Protein AF-A0A7C3LQN2-F1 (afdb_monomer_lite)

pLDDT: mean 77.77, std 19.84, range [34.12, 97.12]

Structure (mmCIF, N/CA/C/O backbone):
data_AF-A0A7C3LQN2-F1
#
_entry.id   AF-A0A7C3LQN2-F1
#
loop_
_atom_site.group_PDB
_atom_site.id
_atom_site.type_symbol
_atom_site.label_atom_id
_atom_site.label_alt_id
_atom_site.label_comp_id
_atom_site.label_asym_id
_atom_site.label_entity_id
_atom_site.label_seq_id
_atom_site.pdbx_PDB_ins_code
_atom_site.Cartn_x
_atom_site.Cartn_y
_atom_site.Cartn_z
_atom_site.occupancy
_atom_site.B_iso_or_equiv
_atom_site.auth_seq_id
_atom_site.auth_comp_id
_atom_site.auth_asym_id
_atom_site.auth_atom_id
_atom_site.pdbx_PDB_model_num
ATOM 1 N N . MET A 1 1 ? 21.624 -63.891 -24.397 1.00 35.06 1 MET A N 1
ATOM 2 C CA . MET A 1 1 ? 22.816 -63.645 -25.236 1.00 35.06 1 MET A CA 1
ATOM 3 C C . MET A 1 1 ? 22.573 -62.399 -26.076 1.00 35.06 1 MET A C 1
ATOM 5 O O . MET A 1 1 ? 21.644 -62.437 -26.861 1.00 35.06 1 MET A O 1
ATOM 9 N N . ASN A 1 2 ? 23.392 -61.354 -25.860 1.00 34.12 2 ASN A N 1
ATOM 10 C CA . ASN A 1 2 ? 23.941 -60.390 -26.839 1.00 34.12 2 ASN A CA 1
ATOM 11 C C . ASN A 1 2 ? 22.978 -59.715 -27.853 1.00 34.12 2 ASN A C 1
ATOM 13 O O . ASN A 1 2 ? 22.321 -60.405 -28.609 1.00 34.12 2 ASN A O 1
ATOM 17 N N . LYS A 1 3 ? 22.911 -58.387 -28.040 1.00 40.88 3 LYS A N 1
ATOM 18 C CA . LYS A 1 3 ? 23.937 -57.327 -27.997 1.00 40.88 3 LYS A CA 1
ATOM 19 C C . LYS A 1 3 ? 23.266 -55.933 -27.943 1.00 40.88 3 LYS A C 1
ATOM 21 O O . LYS A 1 3 ? 22.273 -55.703 -28.620 1.00 40.88 3 LYS A O 1
ATOM 26 N N . THR A 1 4 ? 23.863 -55.050 -27.144 1.00 54.12 4 THR A N 1
ATOM 27 C CA . THR A 1 4 ? 24.014 -53.584 -27.280 1.00 54.12 4 THR A CA 1
ATOM 28 C C . THR A 1 4 ? 23.465 -52.907 -28.541 1.00 54.12 4 THR A C 1
ATOM 30 O O . THR A 1 4 ? 23.898 -53.290 -29.618 1.00 54.12 4 THR A O 1
ATOM 33 N N . ILE A 1 5 ? 22.736 -51.785 -28.381 1.00 56.72 5 ILE A N 1
ATOM 34 C CA . ILE A 1 5 ? 23.112 -50.464 -28.943 1.00 56.72 5 ILE A CA 1
ATOM 35 C C . ILE A 1 5 ? 22.654 -49.360 -27.972 1.00 56.72 5 ILE A C 1
ATOM 37 O O . ILE A 1 5 ? 21.467 -49.106 -27.798 1.00 56.72 5 ILE A O 1
ATOM 41 N N . VAL A 1 6 ? 23.632 -48.712 -27.342 1.0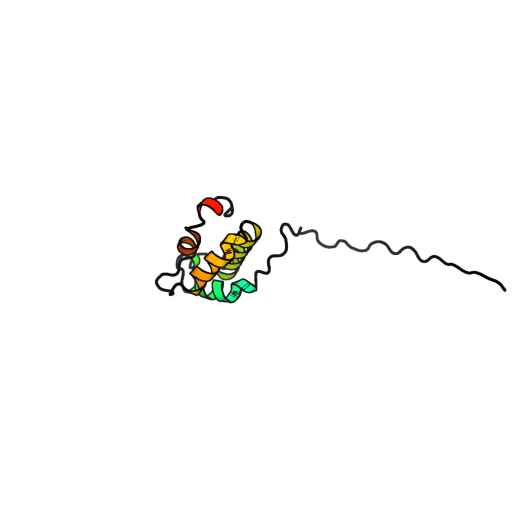0 49.03 6 VAL A N 1
ATOM 42 C CA . VAL A 1 6 ? 23.513 -47.391 -26.719 1.00 49.03 6 VAL A CA 1
ATOM 43 C C . VAL A 1 6 ? 23.780 -46.367 -27.824 1.00 49.03 6 VAL A C 1
ATOM 45 O O . VAL A 1 6 ? 24.846 -46.404 -28.431 1.00 49.03 6 VAL A O 1
ATOM 48 N N . ALA A 1 7 ? 22.839 -45.463 -28.080 1.00 54.03 7 ALA A N 1
ATOM 49 C CA . ALA A 1 7 ? 23.051 -44.230 -28.840 1.00 54.03 7 ALA A CA 1
ATOM 50 C C . ALA A 1 7 ? 22.255 -43.140 -28.105 1.00 54.03 7 ALA A C 1
ATOM 52 O O . ALA A 1 7 ? 21.032 -43.141 -28.117 1.00 54.03 7 ALA A O 1
ATOM 53 N N . LEU A 1 8 ? 22.870 -42.401 -27.181 1.00 52.69 8 LEU A N 1
ATOM 54 C CA . LEU A 1 8 ? 23.560 -41.137 -27.454 1.00 52.69 8 LEU A CA 1
ATOM 55 C C . LEU A 1 8 ? 22.721 -40.212 -28.359 1.00 52.69 8 LEU A C 1
ATOM 57 O O . LEU A 1 8 ? 22.854 -40.202 -29.576 1.00 52.69 8 LEU A O 1
ATOM 61 N N . SER A 1 9 ? 21.831 -39.439 -27.741 1.00 49.03 9 SER A N 1
ATOM 62 C CA . SER A 1 9 ? 21.209 -38.251 -28.338 1.00 49.03 9 SER A CA 1
ATOM 63 C C . SER A 1 9 ? 21.296 -37.114 -27.327 1.00 49.03 9 SER A C 1
ATOM 65 O O . SER A 1 9 ? 20.319 -36.666 -26.736 1.00 49.03 9 SER A O 1
ATOM 67 N N . THR A 1 10 ? 22.535 -36.712 -27.068 1.00 52.75 10 THR A N 1
ATOM 68 C CA . THR A 1 10 ? 22.871 -35.375 -26.601 1.00 52.75 10 THR A CA 1
ATOM 69 C C . THR A 1 10 ? 22.746 -34.396 -27.770 1.00 52.75 10 THR A C 1
ATOM 71 O O . THR A 1 10 ? 23.057 -34.740 -28.907 1.00 52.75 10 THR A O 1
ATOM 74 N N . LEU A 1 11 ? 22.400 -33.152 -27.431 1.00 47.34 11 LEU A N 1
ATOM 75 C CA . LEU A 1 11 ? 22.572 -31.928 -28.223 1.00 47.34 11 LEU A CA 1
ATOM 76 C C . LEU A 1 11 ? 21.386 -31.455 -29.087 1.00 47.34 11 LEU A C 1
ATOM 78 O O . LEU A 1 11 ? 21.334 -31.644 -30.296 1.00 47.34 11 LEU A O 1
ATOM 82 N N . ALA A 1 12 ? 20.530 -30.649 -28.457 1.00 51.03 12 ALA A N 1
ATOM 83 C CA . ALA A 1 12 ? 20.096 -29.386 -29.049 1.00 51.03 12 ALA A CA 1
ATOM 84 C C . ALA A 1 12 ? 20.110 -28.307 -27.954 1.00 51.03 12 ALA A C 1
ATOM 86 O O . ALA A 1 12 ? 19.143 -28.102 -27.222 1.00 51.03 12 ALA A O 1
ATOM 87 N N . LEU A 1 13 ? 21.277 -27.676 -27.801 1.00 52.62 13 LEU A N 1
ATOM 88 C CA . LEU A 1 13 ? 21.433 -26.401 -27.115 1.00 52.62 13 LEU A CA 1
ATOM 89 C C . LEU A 1 13 ? 20.772 -25.286 -27.945 1.00 52.62 13 LEU A C 1
ATOM 91 O O . LEU A 1 13 ? 20.923 -25.248 -29.161 1.00 52.62 13 LEU A O 1
ATOM 95 N N . LEU A 1 14 ? 20.194 -24.328 -27.216 1.00 52.81 14 LEU A N 1
ATOM 96 C CA . LEU A 1 14 ? 20.166 -22.894 -27.524 1.00 52.81 14 LEU A CA 1
ATOM 97 C C . LEU A 1 14 ? 19.368 -22.440 -28.751 1.00 52.81 14 LEU A C 1
ATOM 99 O O . LEU A 1 14 ? 19.929 -22.228 -29.818 1.00 52.81 14 LEU A O 1
ATOM 103 N N . PHE A 1 15 ? 18.116 -22.044 -28.510 1.00 49.19 15 PHE A N 1
ATOM 104 C CA . PHE A 1 15 ? 17.590 -20.825 -29.125 1.00 49.19 15 PHE A CA 1
ATOM 105 C C . PHE A 1 15 ? 16.882 -19.946 -28.083 1.00 49.19 15 PHE A C 1
ATOM 107 O O . PHE A 1 15 ? 15.867 -20.327 -27.512 1.00 49.19 15 PHE A O 1
ATOM 114 N N . ALA A 1 16 ? 17.477 -18.763 -27.882 1.00 49.19 16 ALA A N 1
ATOM 115 C CA . ALA A 1 16 ? 16.903 -17.525 -27.351 1.00 49.19 16 ALA A CA 1
ATOM 116 C C . ALA A 1 16 ? 16.313 -17.593 -25.924 1.00 49.19 16 ALA A C 1
ATOM 118 O O . ALA A 1 16 ? 15.137 -17.856 -25.722 1.00 49.19 16 ALA A O 1
ATOM 119 N N . VAL A 1 17 ? 17.060 -17.296 -24.855 1.00 55.00 17 VAL A N 1
ATOM 120 C CA . VAL A 1 17 ? 17.527 -15.933 -24.513 1.00 55.00 17 VAL A CA 1
ATOM 121 C C . VAL A 1 17 ? 16.930 -14.858 -25.429 1.00 55.00 17 VAL A C 1
ATOM 123 O O . VAL A 1 17 ? 17.604 -14.320 -26.300 1.00 55.00 17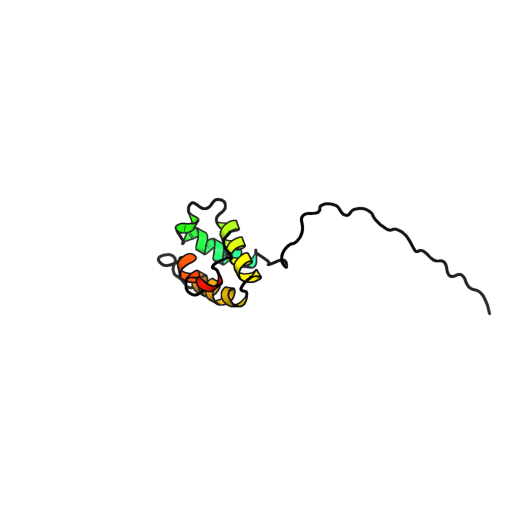 VAL A O 1
ATOM 126 N N . SER A 1 18 ? 15.638 -14.580 -25.249 1.00 47.69 18 SER A N 1
ATOM 127 C CA . SER A 1 18 ? 15.004 -13.369 -25.765 1.00 47.69 18 SER A CA 1
ATOM 128 C C . SER A 1 18 ? 14.531 -12.521 -24.588 1.00 47.69 18 SER A C 1
ATOM 130 O O . SER A 1 18 ? 13.852 -13.012 -23.690 1.00 47.69 18 SER A O 1
ATOM 132 N N . CYS A 1 19 ? 14.942 -11.256 -24.622 1.00 52.28 19 CYS A N 1
ATOM 133 C CA . CYS A 1 19 ? 14.631 -10.159 -23.708 1.00 52.28 19 CYS A CA 1
ATOM 134 C C . CYS A 1 19 ? 15.129 -10.286 -22.263 1.00 52.28 19 CYS A C 1
ATOM 136 O O . CYS A 1 19 ? 14.407 -10.597 -21.318 1.00 52.28 19 CYS A O 1
ATOM 138 N N . GLY A 1 20 ? 16.388 -9.876 -22.098 1.00 47.94 20 GLY A N 1
ATOM 139 C CA . GLY A 1 20 ? 16.855 -9.263 -20.866 1.00 47.94 20 GLY A CA 1
ATOM 140 C C . GLY A 1 20 ? 15.967 -8.083 -20.456 1.00 47.94 20 GLY A C 1
ATOM 141 O O . GLY A 1 20 ? 15.785 -7.119 -21.192 1.00 47.94 20 GLY A O 1
ATOM 142 N N . GLY A 1 21 ? 15.457 -8.183 -19.238 1.00 39.03 21 GLY A N 1
ATOM 143 C CA . GLY A 1 21 ? 14.813 -7.131 -18.466 1.00 39.03 21 GLY A CA 1
ATOM 144 C C . GLY A 1 21 ? 14.747 -7.650 -17.040 1.00 39.03 21 GLY A C 1
ATOM 145 O O . GLY A 1 21 ? 13.737 -8.202 -16.624 1.00 39.03 21 GLY A O 1
ATOM 146 N N . GLY A 1 22 ? 15.901 -7.641 -16.371 1.00 40.25 22 GLY A N 1
ATOM 147 C CA . GLY A 1 22 ? 16.168 -8.421 -15.169 1.00 40.25 22 GLY A CA 1
ATOM 148 C C . GLY A 1 22 ? 15.074 -8.323 -14.109 1.00 40.25 22 GLY A C 1
ATOM 149 O O . GLY A 1 22 ? 14.776 -7.241 -13.607 1.00 40.25 22 GLY A O 1
ATOM 150 N N . LYS A 1 23 ? 14.562 -9.490 -13.707 1.00 46.53 23 LYS A N 1
ATOM 151 C CA . LYS A 1 23 ? 13.943 -9.690 -12.398 1.00 46.53 23 LYS A CA 1
ATOM 152 C C . LYS A 1 23 ? 14.960 -9.300 -11.326 1.00 46.53 23 LYS A C 1
ATOM 154 O O . LYS A 1 23 ? 15.834 -10.084 -10.961 1.00 46.53 23 LYS A O 1
ATOM 159 N N . LYS A 1 24 ? 14.890 -8.054 -10.862 1.00 45.97 24 LYS A N 1
ATOM 160 C CA . LYS A 1 24 ? 15.550 -7.597 -9.640 1.00 45.97 24 LYS A CA 1
ATOM 161 C C . LYS A 1 24 ? 14.490 -7.539 -8.550 1.00 45.97 24 LYS A C 1
ATOM 163 O O . LYS A 1 24 ? 13.690 -6.613 -8.517 1.00 45.97 24 LYS A O 1
ATOM 168 N N . GLY A 1 25 ? 14.536 -8.525 -7.661 1.00 44.09 25 GLY A N 1
ATOM 169 C CA . GLY A 1 25 ? 13.617 -8.671 -6.537 1.00 44.09 25 GLY A CA 1
ATOM 170 C C . GLY A 1 25 ? 12.677 -9.842 -6.742 1.00 44.09 25 GLY A C 1
ATOM 171 O O . GLY A 1 25 ? 12.100 -9.953 -7.816 1.00 44.09 25 GLY A O 1
ATOM 172 N N . GLY A 1 26 ? 12.565 -10.733 -5.752 1.00 54.03 26 GLY A N 1
ATOM 173 C CA . GLY A 1 26 ? 11.596 -11.829 -5.798 1.00 54.03 26 GLY A CA 1
ATOM 174 C C . GLY A 1 26 ? 10.220 -11.288 -6.179 1.00 54.03 26 GLY A C 1
ATOM 175 O O . GLY A 1 26 ? 9.834 -10.236 -5.674 1.00 54.03 26 GLY A O 1
ATOM 176 N N . ASP A 1 27 ? 9.548 -11.947 -7.124 1.00 63.06 27 ASP A N 1
ATOM 177 C CA . ASP A 1 27 ? 8.263 -11.510 -7.668 1.00 63.06 27 ASP A CA 1
ATOM 178 C C . ASP A 1 27 ? 7.240 -11.348 -6.531 1.00 63.06 27 ASP A C 1
ATOM 180 O O . ASP A 1 27 ? 6.622 -12.316 -6.087 1.00 63.06 27 ASP A O 1
ATOM 184 N N . VAL A 1 28 ? 7.073 -10.123 -6.028 1.00 79.19 28 VAL A N 1
ATOM 185 C CA . VAL A 1 28 ? 5.973 -9.799 -5.126 1.00 79.19 28 VAL A CA 1
ATOM 186 C C . VAL A 1 28 ? 4.713 -9.728 -5.974 1.00 79.19 28 VAL A C 1
ATOM 188 O O . VAL A 1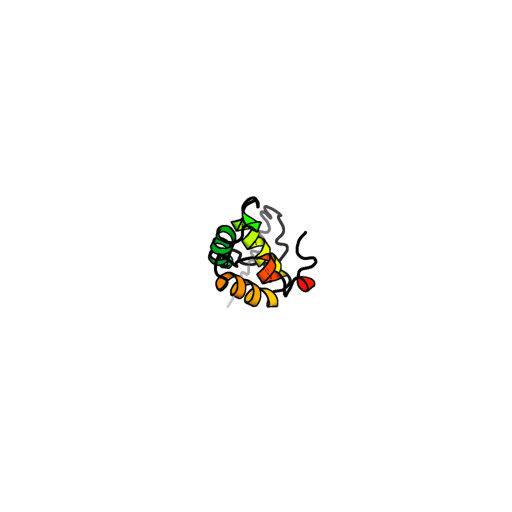 28 ? 4.615 -8.891 -6.873 1.00 79.19 28 VAL A O 1
ATOM 191 N N . ASP A 1 29 ? 3.747 -10.600 -5.689 1.00 88.81 29 ASP A N 1
ATOM 192 C CA . ASP A 1 29 ? 2.428 -10.528 -6.309 1.00 88.81 29 ASP A CA 1
ATOM 193 C C . ASP A 1 29 ? 1.731 -9.226 -5.891 1.00 88.81 29 ASP A C 1
ATOM 195 O O . ASP A 1 29 ? 1.268 -9.080 -4.759 1.00 88.81 29 ASP A O 1
ATOM 199 N N . LEU A 1 30 ? 1.678 -8.268 -6.816 1.00 91.50 30 LEU A N 1
ATOM 200 C CA . LEU A 1 30 ? 1.059 -6.963 -6.600 1.00 91.50 30 LEU A CA 1
ATOM 201 C C . LEU A 1 30 ? -0.474 -7.021 -6.646 1.00 91.50 30 LEU A C 1
ATOM 203 O O . LEU A 1 30 ? -1.138 -6.116 -6.132 1.00 91.50 30 LEU A O 1
ATOM 207 N N . SER A 1 31 ? -1.050 -8.068 -7.248 1.00 93.56 31 SER A N 1
ATOM 208 C CA . SER A 1 31 ? -2.499 -8.177 -7.445 1.00 93.56 31 SER A CA 1
ATOM 209 C C . SER A 1 31 ? -3.253 -8.317 -6.121 1.00 93.56 31 SER A C 1
ATOM 211 O O . SER A 1 31 ? -4.335 -7.752 -5.966 1.00 93.56 31 SER A O 1
ATOM 213 N N . LYS A 1 32 ? -2.632 -8.923 -5.101 1.00 94.38 32 LYS A N 1
ATOM 214 C CA . LYS A 1 32 ? -3.198 -9.032 -3.744 1.00 94.38 32 LYS A CA 1
ATOM 215 C C . LYS A 1 32 ? -3.470 -7.689 -3.055 1.00 94.38 32 LYS A C 1
ATOM 217 O O . LYS A 1 32 ? -4.201 -7.639 -2.069 1.00 94.38 32 LYS A O 1
ATOM 222 N N . TYR A 1 33 ? -2.886 -6.598 -3.553 1.00 95.56 33 TYR A N 1
ATOM 223 C CA . TYR A 1 33 ? -3.109 -5.249 -3.034 1.00 95.56 33 TYR A CA 1
ATOM 224 C C . TYR A 1 33 ? -4.258 -4.512 -3.725 1.00 95.56 33 TYR A C 1
ATOM 226 O O . TYR A 1 33 ? -4.537 -3.371 -3.368 1.00 95.56 33 TYR A O 1
ATOM 234 N N . GLN A 1 34 ? -4.939 -5.131 -4.694 1.00 96.31 34 GLN A N 1
ATOM 235 C CA . GLN A 1 34 ? -5.962 -4.474 -5.507 1.00 96.31 34 GLN A CA 1
ATOM 236 C C . GLN A 1 34 ? -7.075 -3.826 -4.675 1.00 96.31 34 GLN A C 1
ATOM 238 O O . GLN A 1 34 ? -7.345 -2.642 -4.857 1.00 96.31 34 GLN A O 1
ATOM 243 N N . GLU A 1 35 ? -7.698 -4.553 -3.746 1.00 96.88 35 GLU A N 1
ATOM 244 C CA . GLU A 1 35 ? -8.812 -4.013 -2.949 1.00 96.88 35 GLU A CA 1
ATOM 245 C C . GLU A 1 35 ? -8.364 -2.893 -2.004 1.00 96.88 35 GLU A C 1
ATOM 247 O O 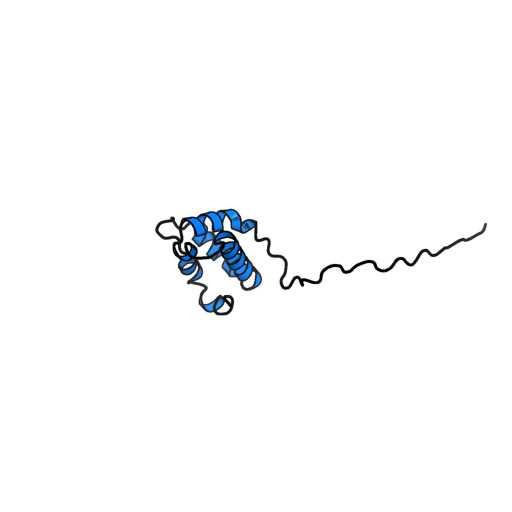. GLU A 1 35 ? -9.027 -1.862 -1.879 1.00 96.88 35 GLU A O 1
ATOM 252 N N . ILE A 1 36 ? -7.199 -3.068 -1.374 1.00 96.06 36 ILE A N 1
ATOM 253 C CA . ILE A 1 36 ? -6.613 -2.067 -0.478 1.00 96.06 36 ILE A CA 1
ATOM 254 C C . ILE A 1 36 ? -6.310 -0.800 -1.270 1.00 96.06 36 ILE A C 1
ATOM 256 O O . ILE A 1 36 ? -6.710 0.286 -0.864 1.00 96.06 36 ILE A O 1
ATOM 260 N N . CYS A 1 37 ? -5.657 -0.933 -2.423 1.00 96.56 37 CYS A N 1
ATOM 261 C CA . CYS A 1 37 ? -5.307 0.206 -3.253 1.00 96.56 37 CYS A CA 1
ATOM 262 C C . CYS A 1 37 ? -6.528 0.878 -3.873 1.00 96.56 37 CYS A C 1
ATOM 264 O O . CYS A 1 37 ? -6.562 2.101 -3.915 1.00 96.56 37 CYS A O 1
ATOM 266 N N . ALA A 1 38 ? -7.570 0.131 -4.245 1.00 97.12 38 ALA A N 1
ATOM 267 C CA . ALA A 1 38 ? -8.828 0.726 -4.689 1.00 97.12 38 ALA A CA 1
ATOM 268 C C . ALA A 1 38 ? -9.428 1.637 -3.606 1.00 97.12 38 ALA A C 1
ATOM 270 O O . ALA A 1 38 ? -9.905 2.733 -3.901 1.00 97.12 38 ALA A O 1
ATOM 271 N N . LYS A 1 39 ? -9.350 1.220 -2.337 1.00 96.25 39 LYS A N 1
ATOM 272 C CA . LYS A 1 39 ? -9.779 2.039 -1.201 1.00 96.25 39 LYS A CA 1
ATOM 273 C C . LYS A 1 39 ? -8.853 3.236 -0.964 1.00 96.25 39 LYS A C 1
ATOM 275 O O . LYS A 1 39 ? -9.350 4.342 -0.782 1.00 96.25 39 LYS A O 1
ATOM 280 N N . VAL A 1 40 ? -7.534 3.036 -0.988 1.00 95.56 40 VAL A N 1
ATOM 281 C CA . VAL A 1 40 ? -6.538 4.105 -0.789 1.00 95.56 40 VAL A CA 1
ATOM 282 C C . VAL A 1 40 ? -6.691 5.189 -1.845 1.00 95.56 40 VAL A C 1
ATOM 284 O O . VAL A 1 40 ? -6.868 6.345 -1.498 1.00 95.56 40 VAL A O 1
ATOM 287 N N . VAL A 1 41 ? -6.708 4.823 -3.124 1.00 96.31 41 VAL A N 1
ATOM 288 C CA . VAL A 1 41 ? -6.841 5.776 -4.233 1.00 96.31 41 VAL A CA 1
ATOM 289 C C . VAL A 1 41 ? -8.157 6.547 -4.164 1.00 96.31 41 VAL A C 1
ATOM 291 O O . VAL A 1 41 ? -8.210 7.716 -4.535 1.00 96.31 41 VAL A O 1
ATOM 294 N N . LYS A 1 42 ? -9.224 5.909 -3.673 1.00 96.00 42 LYS A N 1
ATOM 295 C CA . LYS A 1 42 ? -10.522 6.560 -3.489 1.00 96.00 42 LYS A CA 1
ATOM 296 C C . LYS A 1 42 ? -10.540 7.531 -2.305 1.00 96.00 42 LYS A C 1
ATOM 298 O O . LYS A 1 42 ? -11.256 8.526 -2.368 1.00 96.00 42 LYS A O 1
ATOM 303 N N . CYS A 1 43 ? -9.843 7.206 -1.219 1.00 95.62 43 CYS A N 1
ATOM 304 C CA . CYS A 1 43 ? -10.065 7.841 0.081 1.00 95.62 43 CYS A CA 1
ATOM 305 C C . CYS A 1 43 ? -8.887 8.672 0.600 1.00 95.62 43 CYS A C 1
ATOM 307 O O . CYS A 1 43 ? -9.105 9.515 1.459 1.00 95.62 43 CYS A O 1
ATOM 309 N N . ASP A 1 44 ? -7.676 8.477 0.080 1.00 94.19 44 ASP A N 1
ATOM 310 C CA . ASP A 1 44 ? -6.494 9.258 0.435 1.00 94.19 44 ASP A CA 1
ATOM 311 C C . ASP A 1 44 ? -6.251 10.371 -0.602 1.00 94.19 44 ASP A C 1
ATOM 313 O O . ASP A 1 44 ? -5.837 10.085 -1.733 1.00 94.19 44 ASP A O 1
ATOM 317 N N . PRO A 1 45 ? -6.436 11.652 -0.236 1.00 92.69 45 PRO A N 1
ATOM 318 C CA . PRO A 1 45 ? -6.215 12.776 -1.143 1.00 92.69 45 PRO A CA 1
ATOM 319 C C . PRO A 1 45 ? -4.784 12.865 -1.688 1.00 92.69 45 PRO A C 1
ATOM 321 O O . PRO A 1 45 ? -4.574 13.464 -2.742 1.00 92.69 45 PRO A O 1
ATOM 324 N N . SER A 1 46 ? -3.794 12.268 -1.011 1.00 89.81 46 SER A N 1
ATOM 325 C CA . SER A 1 46 ? -2.403 12.273 -1.481 1.00 89.81 46 SER A CA 1
ATOM 326 C C . SER A 1 46 ? -2.214 11.528 -2.806 1.00 89.81 46 SER A C 1
ATOM 328 O O . SER A 1 46 ? -1.271 11.823 -3.537 1.00 89.81 46 SER A O 1
ATOM 330 N N . PHE A 1 47 ? -3.141 10.634 -3.169 1.00 91.44 47 PHE A N 1
ATOM 331 C CA . PHE A 1 47 ? -3.133 9.924 -4.448 1.00 91.44 47 PHE A CA 1
ATOM 332 C C . PHE A 1 47 ? -3.874 10.663 -5.571 1.00 91.44 47 PHE A C 1
ATOM 334 O O . PHE A 1 47 ? -3.753 10.265 -6.727 1.00 91.44 47 PHE A O 1
ATOM 341 N N . ALA A 1 48 ? -4.587 11.758 -5.282 1.00 89.31 48 ALA A N 1
ATOM 342 C CA . ALA A 1 48 ? -5.406 12.460 -6.277 1.00 89.31 48 ALA A CA 1
ATOM 343 C C . ALA A 1 48 ? -4.591 13.050 -7.443 1.00 89.31 48 ALA A C 1
ATOM 345 O O . ALA A 1 48 ? -5.100 13.177 -8.553 1.00 89.31 48 ALA A O 1
ATOM 346 N N . GLN A 1 49 ? -3.329 13.408 -7.193 1.00 89.75 49 GLN A N 1
ATOM 347 C CA . GLN A 1 49 ? -2.423 13.986 -8.195 1.00 89.75 49 GLN A CA 1
ATOM 348 C C . GLN A 1 49 ? -1.351 12.998 -8.675 1.00 89.75 49 GLN A C 1
ATOM 350 O O . GLN A 1 49 ? -0.488 13.363 -9.470 1.00 89.75 49 GLN A O 1
ATOM 355 N N . VAL A 1 50 ? -1.381 11.752 -8.193 1.00 89.69 50 VAL A N 1
ATOM 356 C CA . VAL A 1 50 ? -0.408 10.726 -8.577 1.00 89.69 50 VAL A CA 1
ATOM 357 C C . VAL A 1 50 ? -0.814 10.149 -9.937 1.00 89.69 50 VAL A C 1
ATOM 359 O O . VAL A 1 50 ? -1.925 9.629 -10.058 1.00 89.69 50 VAL A O 1
ATOM 362 N N . PRO A 1 51 ? 0.051 10.197 -10.967 1.00 91.75 51 PRO A N 1
ATOM 363 C CA . PRO A 1 51 ? -0.207 9.508 -12.227 1.00 91.75 51 PRO A CA 1
ATOM 364 C C . PRO A 1 51 ? -0.315 8.004 -11.985 1.00 91.75 51 PRO A C 1
ATOM 366 O O . PRO A 1 51 ? 0.562 7.439 -11.345 1.00 91.75 51 PRO A O 1
ATOM 369 N N . ASP A 1 52 ? -1.361 7.354 -12.496 1.00 94.38 52 ASP A N 1
ATOM 370 C CA . ASP A 1 52 ? -1.644 5.933 -12.230 1.00 94.38 52 ASP A CA 1
ATOM 371 C C . ASP A 1 52 ? -1.595 5.584 -10.720 1.00 94.38 52 ASP A C 1
ATOM 373 O O . ASP A 1 52 ? -0.690 4.889 -10.232 1.00 94.38 52 ASP A O 1
ATOM 377 N N . PRO A 1 53 ? -2.551 6.109 -9.935 1.00 92.94 53 PRO A N 1
ATOM 378 C CA . PRO A 1 53 ? -2.513 6.013 -8.479 1.00 92.94 53 PRO A CA 1
ATOM 379 C C . PRO A 1 53 ? -2.684 4.566 -7.987 1.00 92.94 53 PRO A C 1
ATOM 381 O O . PRO A 1 53 ? -2.133 4.195 -6.948 1.00 92.94 53 PRO A O 1
ATOM 384 N N . MET A 1 54 ? -3.375 3.722 -8.763 1.00 95.38 54 MET A N 1
ATOM 385 C CA . MET A 1 54 ? -3.524 2.294 -8.474 1.00 95.38 54 MET A CA 1
ATOM 386 C C . MET A 1 54 ? -2.187 1.563 -8.565 1.00 95.38 54 MET A C 1
ATOM 388 O O . MET A 1 54 ? -1.791 0.903 -7.601 1.00 95.38 54 MET A O 1
ATOM 392 N N . ASN A 1 55 ? -1.470 1.711 -9.684 1.00 93.38 55 ASN A N 1
ATOM 393 C CA . ASN A 1 55 ? -0.167 1.075 -9.850 1.00 93.38 55 ASN A CA 1
ATOM 394 C C . ASN A 1 55 ? 0.842 1.586 -8.817 1.00 93.38 55 ASN A C 1
ATOM 396 O O . ASN A 1 55 ? 1.585 0.795 -8.237 1.00 93.38 55 ASN A O 1
ATOM 400 N N . ASN A 1 56 ? 0.832 2.890 -8.527 1.00 92.50 56 ASN A N 1
ATOM 401 C CA . ASN A 1 56 ? 1.724 3.470 -7.526 1.00 92.50 56 ASN A CA 1
ATOM 402 C C . ASN A 1 56 ? 1.468 2.913 -6.126 1.00 92.50 56 ASN A C 1
ATOM 404 O O . ASN A 1 56 ? 2.417 2.510 -5.455 1.00 92.50 56 ASN A O 1
ATOM 408 N N . CYS A 1 57 ? 0.206 2.816 -5.698 1.00 94.31 57 CYS A N 1
ATOM 409 C CA . CYS A 1 57 ? -0.123 2.202 -4.413 1.00 94.31 57 CYS A CA 1
ATOM 410 C C . CYS A 1 57 ? 0.369 0.747 -4.341 1.00 94.31 57 CYS A C 1
ATOM 412 O O . CYS A 1 57 ? 1.027 0.359 -3.373 1.00 94.31 57 CYS A O 1
ATOM 414 N N . GLN A 1 58 ? 0.119 -0.046 -5.388 1.00 94.75 58 GLN A N 1
ATOM 415 C CA . GLN A 1 58 ? 0.548 -1.444 -5.440 1.00 94.75 58 GLN A CA 1
ATOM 416 C C . GLN A 1 58 ? 2.073 -1.573 -5.387 1.00 94.75 58 GLN A C 1
ATOM 418 O O . GLN A 1 58 ? 2.595 -2.391 -4.633 1.00 94.75 58 GLN A O 1
ATOM 423 N N . ARG A 1 59 ? 2.803 -0.743 -6.141 1.00 91.75 59 ARG A N 1
ATOM 424 C CA . ARG A 1 59 ? 4.273 -0.737 -6.147 1.00 91.75 59 ARG A CA 1
ATOM 425 C C . ARG A 1 59 ? 4.864 -0.285 -4.818 1.00 91.75 59 ARG A C 1
ATOM 427 O O . ARG A 1 59 ? 5.886 -0.834 -4.417 1.00 91.75 59 ARG A O 1
ATOM 434 N N . LEU A 1 60 ? 4.238 0.669 -4.130 1.00 90.50 60 LEU A N 1
ATOM 435 C CA . LEU A 1 60 ? 4.653 1.068 -2.785 1.00 90.50 60 LEU A CA 1
ATOM 436 C C . LEU A 1 60 ? 4.498 -0.097 -1.806 1.00 90.50 60 LEU A C 1
ATOM 438 O O . LEU A 1 60 ? 5.462 -0.447 -1.133 1.00 90.50 60 LEU A O 1
ATOM 442 N N . LEU A 1 61 ? 3.329 -0.744 -1.770 1.00 92.62 61 LEU A N 1
ATOM 443 C CA . LEU A 1 61 ? 3.096 -1.896 -0.893 1.00 92.62 61 LEU A CA 1
ATOM 444 C C . LEU A 1 61 ? 4.010 -3.078 -1.233 1.00 92.62 61 LEU A C 1
ATOM 446 O O . LEU A 1 61 ? 4.599 -3.666 -0.330 1.00 92.62 61 LEU A O 1
ATOM 450 N N . GLY A 1 62 ? 4.211 -3.375 -2.518 1.00 92.50 62 GLY A N 1
ATOM 451 C CA . GLY A 1 62 ? 5.143 -4.416 -2.949 1.00 92.50 62 GLY A CA 1
ATOM 452 C C . GLY A 1 62 ? 6.602 -4.092 -2.621 1.00 92.50 62 GLY A C 1
ATOM 453 O O . GLY A 1 62 ? 7.354 -4.967 -2.198 1.00 92.50 62 GLY A O 1
ATOM 454 N N . GLY A 1 63 ? 7.000 -2.823 -2.737 1.00 89.31 63 GLY A N 1
ATOM 455 C CA . GLY A 1 63 ? 8.324 -2.356 -2.331 1.00 89.31 63 GLY A CA 1
ATOM 456 C C . GLY A 1 63 ? 8.545 -2.458 -0.821 1.00 89.31 63 GLY A C 1
ATOM 457 O O . GLY A 1 63 ? 9.627 -2.858 -0.392 1.00 89.31 63 GLY A O 1
ATOM 458 N N . VAL A 1 64 ? 7.521 -2.144 -0.019 1.00 88.62 64 VAL A N 1
ATOM 459 C CA . VAL A 1 64 ? 7.543 -2.358 1.435 1.00 88.62 64 VAL A CA 1
ATOM 460 C C . VAL A 1 64 ? 7.631 -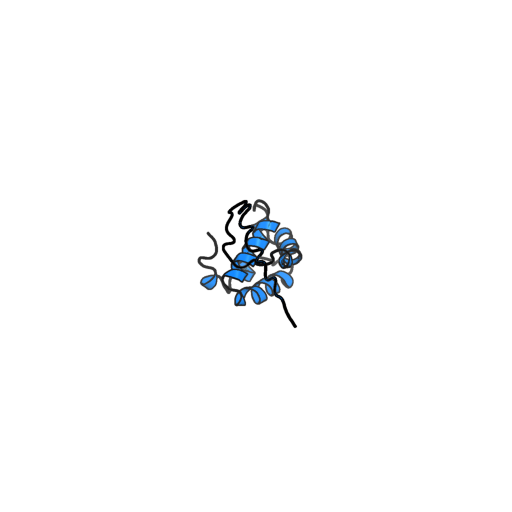3.847 1.745 1.00 88.62 64 VAL A C 1
ATOM 462 O O . VAL A 1 64 ? 8.466 -4.223 2.549 1.00 88.62 64 VAL A O 1
ATOM 465 N N . GLU A 1 65 ? 6.870 -4.713 1.079 1.00 90.94 65 GLU A N 1
ATOM 466 C CA . GLU A 1 65 ? 6.944 -6.161 1.306 1.00 90.94 65 GLU A CA 1
ATOM 467 C C . GLU A 1 65 ? 8.321 -6.743 1.034 1.00 90.94 65 GLU A C 1
ATOM 469 O O . GLU A 1 65 ? 8.841 -7.529 1.820 1.00 90.94 65 GLU A O 1
ATOM 474 N N . GLN A 1 66 ? 8.925 -6.332 -0.073 1.00 89.38 66 GLN A N 1
ATOM 475 C CA . GLN A 1 66 ? 10.224 -6.837 -0.473 1.00 89.38 66 GLN A CA 1
ATOM 476 C C . GLN A 1 66 ? 11.326 -6.452 0.526 1.00 89.38 66 GLN A C 1
ATOM 478 O O . GLN A 1 66 ? 12.285 -7.200 0.712 1.00 89.38 66 GLN A O 1
ATOM 483 N N . LYS A 1 67 ? 11.221 -5.264 1.127 1.00 86.19 67 LYS A N 1
ATOM 484 C CA . LYS A 1 67 ? 12.276 -4.664 1.958 1.00 86.19 67 LYS A CA 1
ATOM 485 C C . LYS A 1 67 ? 12.011 -4.799 3.461 1.00 86.19 67 LYS A C 1
ATOM 487 O O . LYS A 1 67 ? 12.959 -4.873 4.233 1.00 86.19 67 LYS A O 1
ATOM 492 N N . LEU A 1 68 ? 10.743 -4.830 3.861 1.00 87.31 68 LEU A N 1
ATOM 493 C CA . LEU A 1 68 ? 10.230 -4.848 5.235 1.00 87.31 68 LEU A CA 1
ATOM 494 C C . LEU A 1 68 ? 8.952 -5.713 5.313 1.00 87.31 68 LEU A C 1
ATOM 496 O O . LEU A 1 68 ? 7.860 -5.207 5.598 1.00 87.31 68 LEU A O 1
ATOM 500 N N . PRO A 1 69 ? 9.044 -7.030 5.062 1.00 89.12 69 PRO A N 1
ATOM 501 C CA . PRO A 1 69 ? 7.873 -7.910 5.019 1.00 89.12 69 PRO A CA 1
ATOM 502 C C . PRO A 1 69 ? 7.081 -7.930 6.336 1.00 89.12 69 PRO A C 1
ATOM 504 O O . PRO A 1 69 ? 5.870 -8.140 6.321 1.00 89.12 69 PRO A O 1
ATOM 507 N N . HIS A 1 70 ? 7.726 -7.658 7.477 1.00 88.62 70 HIS A N 1
ATOM 508 C CA . HIS A 1 70 ? 7.078 -7.580 8.792 1.00 88.62 70 HIS A CA 1
ATOM 509 C C . HIS A 1 70 ? 6.187 -6.340 8.980 1.00 88.62 70 HIS A C 1
ATOM 511 O O . HIS A 1 70 ? 5.333 -6.335 9.867 1.00 88.62 70 HIS A O 1
ATOM 517 N N . VAL A 1 71 ? 6.359 -5.303 8.154 1.00 89.12 71 VAL A N 1
ATOM 518 C CA . VAL A 1 71 ? 5.569 -4.060 8.204 1.00 89.12 71 VAL A CA 1
ATOM 519 C C . VAL A 1 71 ? 4.251 -4.199 7.444 1.00 89.12 71 VAL A C 1
ATOM 521 O O . VAL A 1 71 ? 3.239 -3.618 7.839 1.00 89.12 71 VAL A O 1
ATOM 524 N N . VAL A 1 72 ? 4.233 -4.989 6.367 1.00 91.00 72 VAL A N 1
ATOM 525 C CA . VAL A 1 72 ? 3.075 -5.111 5.466 1.00 91.00 72 VAL A CA 1
ATOM 526 C C . VAL A 1 72 ? 1.781 -5.497 6.182 1.00 91.00 72 VAL A C 1
ATOM 528 O O . VAL A 1 72 ? 0.774 -4.843 5.905 1.00 91.00 72 VAL A O 1
ATOM 531 N N . PRO A 1 73 ? 1.743 -6.481 7.104 1.00 92.62 73 PRO A N 1
ATOM 532 C CA . PRO A 1 73 ? 0.505 -6.813 7.808 1.00 92.62 73 PRO A CA 1
ATOM 533 C C . PRO A 1 73 ? -0.072 -5.607 8.559 1.00 92.62 73 PRO A C 1
ATOM 535 O O . PRO A 1 73 ? -1.226 -5.250 8.358 1.00 92.62 73 PRO A O 1
ATOM 538 N N . GLN A 1 74 ? 0.761 -4.892 9.322 1.00 91.38 74 GLN A N 1
ATOM 539 C CA . GLN A 1 74 ? 0.335 -3.731 10.113 1.00 91.38 74 GLN A CA 1
ATOM 540 C C . GLN A 1 74 ? -0.131 -2.569 9.228 1.00 91.38 74 GLN A C 1
ATOM 542 O O . GLN A 1 74 ? -1.155 -1.937 9.498 1.00 91.38 74 GLN A O 1
ATOM 547 N N . LEU A 1 75 ? 0.600 -2.309 8.141 1.00 91.88 75 LEU A N 1
ATOM 548 C CA . LEU A 1 75 ? 0.251 -1.282 7.167 1.00 91.88 75 LEU A CA 1
ATOM 549 C C . LEU A 1 75 ? -1.078 -1.609 6.473 1.00 91.88 75 LEU A C 1
ATOM 551 O O . LEU A 1 75 ? -1.985 -0.780 6.443 1.00 91.88 75 LEU A O 1
ATOM 555 N N . THR A 1 76 ? -1.214 -2.821 5.937 1.00 93.69 76 THR A N 1
ATOM 556 C CA . THR A 1 76 ? -2.423 -3.249 5.221 1.00 93.69 76 THR A CA 1
ATOM 557 C C . THR A 1 76 ? -3.645 -3.310 6.129 1.00 93.69 76 THR A C 1
ATOM 559 O O . THR A 1 76 ? -4.722 -2.901 5.699 1.00 93.69 76 THR A O 1
ATOM 562 N N . ASP A 1 77 ? -3.493 -3.728 7.385 1.00 94.94 77 ASP A N 1
ATOM 563 C CA . ASP A 1 77 ? -4.580 -3.728 8.363 1.00 94.94 77 ASP A CA 1
ATOM 564 C C . ASP A 1 77 ? -5.053 -2.309 8.688 1.00 94.94 77 ASP A C 1
ATOM 566 O O . ASP A 1 77 ? -6.258 -2.051 8.672 1.00 94.94 77 ASP A O 1
ATOM 570 N N . CYS A 1 78 ? -4.131 -1.360 8.879 1.00 94.31 78 CYS A N 1
ATOM 571 C CA . CYS A 1 78 ? -4.488 0.046 9.066 1.00 94.31 78 CYS A CA 1
ATOM 572 C C . CYS A 1 78 ? -5.280 0.595 7.868 1.00 94.31 78 CYS A C 1
ATOM 574 O O . CYS A 1 78 ? -6.350 1.176 8.046 1.00 94.31 78 CYS A O 1
ATOM 576 N N . LEU A 1 79 ? -4.815 0.348 6.637 1.00 94.38 79 LEU A N 1
ATOM 577 C CA . LEU A 1 79 ? -5.489 0.817 5.417 1.00 94.38 79 LEU A CA 1
ATOM 578 C C . LEU A 1 79 ? -6.874 0.172 5.234 1.00 94.38 79 LEU A C 1
ATOM 580 O O . LEU A 1 79 ? -7.828 0.829 4.803 1.00 94.38 79 LEU A O 1
ATOM 584 N N . LYS A 1 80 ? -7.020 -1.107 5.599 1.00 95.00 80 LYS A N 1
ATOM 585 C CA . LYS A 1 80 ? -8.301 -1.826 5.556 1.00 95.00 80 LYS A CA 1
ATOM 586 C C . LYS A 1 80 ? -9.297 -1.308 6.588 1.00 95.00 80 LYS A C 1
ATOM 588 O O . LYS A 1 80 ? -10.469 -1.158 6.248 1.00 95.00 80 LYS A O 1
ATOM 593 N N . GLN A 1 81 ? -8.852 -0.999 7.803 1.00 94.88 81 GLN A N 1
ATOM 594 C CA . GLN A 1 81 ? -9.736 -0.626 8.913 1.00 94.88 81 GLN A CA 1
ATOM 595 C C . GLN A 1 81 ? -10.054 0.872 8.969 1.00 94.88 81 GLN A C 1
ATOM 597 O O . GLN A 1 81 ? -11.151 1.238 9.382 1.00 94.88 81 GLN A O 1
ATOM 602 N N . ALA A 1 82 ? -9.144 1.744 8.526 1.00 92.69 82 ALA A N 1
ATOM 603 C CA . ALA A 1 82 ? -9.354 3.189 8.590 1.00 92.69 82 ALA A CA 1
ATOM 604 C C . ALA A 1 82 ? -10.588 3.617 7.767 1.00 92.69 82 ALA A C 1
ATOM 606 O O . ALA A 1 82 ? -10.686 3.250 6.590 1.00 92.69 82 ALA A O 1
ATOM 607 N N . PRO A 1 83 ? -11.539 4.385 8.330 1.00 94.44 83 PRO A N 1
ATOM 608 C CA . PRO A 1 83 ? -12.627 4.962 7.546 1.00 94.44 83 PRO A CA 1
ATOM 609 C C . PRO A 1 83 ? -12.063 5.971 6.542 1.00 94.44 83 PRO A C 1
ATOM 611 O O . PRO A 1 83 ? -11.011 6.559 6.783 1.00 94.44 83 PRO A O 1
ATOM 614 N N . CYS A 1 84 ? -12.758 6.191 5.424 1.00 92.31 84 CYS A N 1
ATOM 615 C CA . CYS A 1 84 ? -12.248 7.047 4.348 1.00 92.31 84 CYS A CA 1
ATOM 616 C C . CYS A 1 84 ? -11.936 8.483 4.792 1.00 92.31 84 CYS A C 1
ATOM 618 O O . CYS A 1 84 ? -11.004 9.073 4.268 1.00 92.31 84 CYS A O 1
ATOM 620 N N . GLU A 1 85 ? -12.642 9.008 5.794 1.00 93.12 85 GLU A N 1
ATOM 621 C CA . GLU A 1 85 ? -12.410 10.345 6.363 1.00 93.12 85 GLU A CA 1
ATOM 622 C C . GLU A 1 85 ? -11.028 10.485 7.022 1.00 93.12 85 GLU A C 1
ATOM 624 O O . GLU A 1 85 ? -10.476 11.579 7.070 1.00 93.12 85 GLU A O 1
ATOM 629 N N . ASN A 1 86 ? -10.464 9.372 7.508 1.00 88.19 86 ASN A N 1
ATOM 630 C CA . ASN A 1 86 ? -9.192 9.324 8.232 1.00 88.19 86 ASN A CA 1
ATOM 631 C C . ASN A 1 86 ? -8.140 8.460 7.519 1.00 88.19 86 ASN A C 1
ATOM 633 O O . ASN A 1 86 ? -7.078 8.182 8.083 1.00 88.19 86 ASN A O 1
ATOM 637 N N . LEU A 1 87 ? -8.433 7.974 6.309 1.00 92.81 87 LEU A N 1
ATOM 638 C CA . LEU A 1 87 ? -7.531 7.088 5.592 1.00 92.81 87 LEU A CA 1
ATOM 639 C C . LEU A 1 87 ? -6.387 7.907 4.998 1.00 92.81 87 LEU A C 1
ATOM 641 O O . LEU A 1 87 ? -6.582 8.732 4.113 1.00 92.81 87 LEU A O 1
ATOM 645 N N . SER A 1 88 ? -5.172 7.623 5.460 1.00 91.88 88 SER A N 1
ATOM 646 C CA . SER A 1 88 ? -3.949 8.139 4.858 1.00 91.88 88 SER A CA 1
ATOM 647 C C . SER A 1 88 ? -2.873 7.062 4.849 1.00 91.88 88 SER A C 1
ATOM 649 O O . SER A 1 88 ? -2.517 6.499 5.887 1.00 91.88 88 SER A O 1
ATOM 651 N N . PHE A 1 89 ? -2.320 6.804 3.668 1.00 89.12 89 PHE A N 1
ATOM 652 C CA . PHE A 1 89 ? -1.194 5.910 3.451 1.00 89.12 89 PHE A CA 1
ATOM 653 C C . PHE A 1 89 ? 0.020 6.344 4.267 1.00 89.12 89 PHE A C 1
ATOM 655 O O . PHE A 1 89 ? 0.668 5.518 4.909 1.00 89.12 89 PHE A O 1
ATOM 662 N N . GLN A 1 90 ? 0.286 7.651 4.310 1.00 86.69 90 GLN A N 1
ATOM 663 C CA . GLN A 1 90 ? 1.380 8.210 5.099 1.00 86.69 90 GLN A CA 1
ATOM 664 C C . GLN A 1 90 ? 1.164 8.003 6.599 1.00 86.69 90 GLN A C 1
ATOM 666 O O . GLN A 1 90 ? 2.109 7.636 7.290 1.00 86.69 90 GLN A O 1
ATOM 671 N N . VAL A 1 91 ? -0.063 8.183 7.102 1.00 88.06 91 VAL A N 1
ATOM 672 C CA . VAL A 1 91 ? -0.380 7.977 8.526 1.00 88.06 91 VAL A CA 1
ATOM 673 C C . VAL A 1 91 ? -0.283 6.500 8.905 1.00 88.06 91 VAL A C 1
ATOM 675 O O . VAL A 1 91 ? 0.348 6.170 9.909 1.00 88.06 91 VAL A O 1
ATOM 678 N N . CYS A 1 92 ? -0.829 5.596 8.089 1.00 89.75 92 CYS A N 1
ATOM 679 C CA . CYS A 1 92 ? -0.702 4.158 8.324 1.00 89.75 92 CYS A CA 1
ATOM 680 C C . CYS A 1 92 ? 0.755 3.673 8.228 1.00 89.75 92 CYS A C 1
ATOM 682 O O . CYS A 1 92 ? 1.155 2.773 8.964 1.00 89.75 92 CYS A O 1
ATOM 684 N N . GLY A 1 93 ? 1.569 4.300 7.374 1.00 84.94 93 GLY A N 1
ATOM 685 C CA . GLY A 1 93 ? 3.008 4.053 7.278 1.00 84.94 93 GLY A CA 1
ATOM 686 C C . GLY A 1 93 ? 3.853 4.785 8.328 1.00 84.94 93 GLY A C 1
ATOM 687 O O . GLY A 1 93 ? 5.029 4.460 8.488 1.00 84.94 93 GLY A O 1
ATOM 688 N N . ALA A 1 94 ? 3.285 5.746 9.069 1.00 81.12 94 ALA A N 1
ATOM 689 C CA . ALA A 1 94 ? 4.045 6.673 9.908 1.00 81.12 94 ALA A CA 1
ATOM 690 C C . ALA A 1 94 ? 4.837 5.966 11.013 1.00 81.12 94 ALA A C 1
ATOM 692 O O . ALA A 1 94 ? 5.978 6.327 11.298 1.00 81.12 94 ALA A O 1
ATOM 693 N N . LYS A 1 95 ? 4.254 4.914 11.598 1.00 75.19 95 LYS A N 1
ATOM 694 C CA . LYS A 1 95 ? 4.887 4.111 12.657 1.00 75.19 95 LYS A CA 1
ATOM 695 C C . LYS A 1 95 ? 6.134 3.364 12.184 1.00 75.19 95 LYS A C 1
ATOM 697 O O . LYS A 1 95 ? 6.979 3.0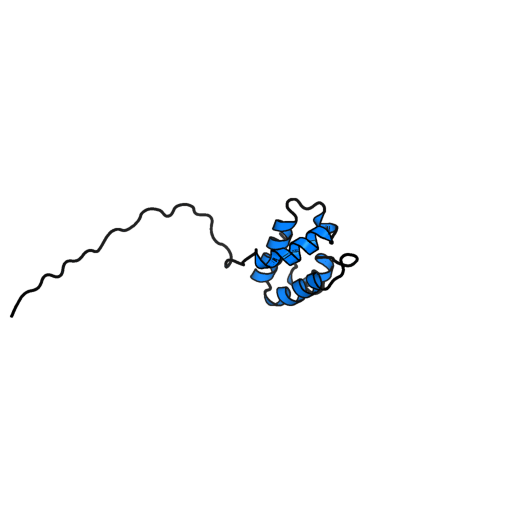26 13.003 1.00 75.19 95 LYS A O 1
ATOM 702 N N . HIS A 1 96 ? 6.266 3.182 10.874 1.00 76.94 96 HIS A N 1
ATOM 703 C CA . HIS A 1 96 ? 7.384 2.505 10.233 1.00 76.94 96 HIS A CA 1
ATOM 704 C C . HIS A 1 96 ? 8.245 3.472 9.413 1.00 76.94 96 HIS A C 1
ATOM 706 O O . HIS A 1 96 ? 9.168 3.023 8.744 1.00 76.94 96 HIS A O 1
ATOM 712 N N . MET A 1 97 ? 8.000 4.796 9.487 1.00 66.56 97 MET A N 1
ATOM 713 C CA . MET A 1 97 ? 8.740 5.845 8.757 1.00 66.56 97 MET A CA 1
ATOM 714 C C . MET A 1 97 ? 10.255 5.722 8.911 1.00 66.56 97 MET A C 1
ATOM 716 O O . MET A 1 97 ? 10.979 5.965 7.953 1.00 66.56 97 MET A O 1
ATOM 720 N N . GLN A 1 98 ? 10.740 5.336 10.095 1.00 68.00 98 GLN A N 1
ATOM 721 C CA . GLN A 1 98 ? 12.172 5.140 10.345 1.00 68.00 98 GLN A CA 1
ATOM 722 C C . GLN A 1 98 ? 12.738 3.928 9.593 1.00 68.00 98 GLN A C 1
ATOM 724 O O . GLN A 1 98 ? 13.881 3.973 9.152 1.00 68.00 98 GLN A O 1
ATOM 729 N N . GLU A 1 99 ? 11.929 2.887 9.402 1.00 66.25 99 GLU A N 1
ATOM 730 C CA . GLU A 1 99 ? 12.289 1.666 8.679 1.00 66.25 99 GLU A CA 1
ATOM 731 C C . GLU A 1 99 ? 12.151 1.861 7.160 1.00 66.25 99 GLU A C 1
ATOM 733 O O . GLU A 1 99 ? 12.959 1.346 6.390 1.00 66.25 99 GLU A O 1
ATOM 738 N N . VAL A 1 100 ? 11.170 2.661 6.713 1.00 63.91 100 VAL A N 1
ATOM 739 C CA . VAL A 1 100 ? 10.949 2.972 5.287 1.00 63.91 100 VAL A CA 1
ATOM 740 C C . VAL A 1 100 ? 11.794 4.147 4.767 1.00 63.91 100 VAL A C 1
ATOM 742 O O . VAL A 1 100 ? 11.756 4.434 3.565 1.00 63.91 100 VAL A O 1
ATOM 745 N N . LYS A 1 101 ? 12.575 4.826 5.628 1.00 60.28 101 LYS A N 1
ATOM 746 C CA . LYS A 1 101 ? 13.468 5.945 5.269 1.00 60.28 101 LYS A CA 1
ATOM 747 C C . LYS A 1 101 ? 14.626 5.432 4.399 1.00 60.28 101 LYS A C 1
ATOM 749 O O . LYS A 1 101 ? 15.684 5.070 4.896 1.00 60.28 101 LYS A O 1
ATOM 754 N N . GLY A 1 102 ? 14.402 5.361 3.089 1.00 58.50 102 GLY A N 1
ATOM 755 C CA . GLY A 1 102 ? 15.326 4.775 2.104 1.00 58.50 102 GLY A CA 1
ATOM 756 C C . GLY A 1 102 ? 14.662 3.800 1.129 1.00 58.50 102 GLY A C 1
ATOM 757 O O . GLY A 1 102 ? 15.323 3.248 0.248 1.00 58.50 102 GLY A O 1
ATOM 758 N N . LEU A 1 103 ? 13.352 3.564 1.269 1.00 58.50 103 LEU A N 1
ATOM 759 C CA . LEU A 1 103 ? 12.594 2.737 0.333 1.00 58.50 103 LEU A CA 1
ATOM 760 C C . LEU A 1 103 ? 11.872 3.535 -0.752 1.00 58.50 103 LEU A C 1
ATOM 762 O O . LEU A 1 103 ? 11.568 2.956 -1.795 1.00 58.50 103 LEU A O 1
ATOM 766 N N . VAL A 1 104 ? 11.651 4.826 -0.508 1.00 50.94 104 VAL A N 1
ATOM 767 C CA . VAL A 1 104 ? 11.160 5.800 -1.487 1.00 50.94 104 VAL A CA 1
ATOM 768 C C . VAL A 1 104 ? 12.379 6.364 -2.236 1.00 50.94 104 VAL A C 1
ATOM 770 O O . VAL A 1 104 ? 13.294 6.833 -1.554 1.00 50.94 104 VAL A O 1
ATOM 773 N N . PRO A 1 105 ? 12.451 6.234 -3.575 1.00 47.03 105 PRO A N 1
ATOM 774 C CA . PRO A 1 105 ? 13.530 6.813 -4.377 1.00 47.03 105 PRO A CA 1
ATOM 775 C C . PRO A 1 105 ? 13.534 8.345 -4.344 1.00 47.03 105 PRO A C 1
ATOM 777 O O . PRO A 1 105 ? 12.452 8.940 -4.137 1.00 47.03 105 PRO A O 1
#

Foldseek 3Di:
DDDDDDDDDDDDDDDDPDDDPDPDFDDDPLVVCQVLQVLCCVQAVVLVPPDPSSVVSSVLLSLCCRQPVVLNVQLSVCSVPDDSPGHDSCVSCVVCCVVCVPSPD

Radius of gyration: 23.32 Å; chains: 1; bounding box: 37×78×42 Å

Sequence (105 aa):
MNKTIVALSTLALLFAVSCGGGKKGGDVDLSKYQEICAKVVKCDPSFAQVPDPMNNCQRLLGGVEQKLPHVVPQLTDCLKQAPCENLSFQVCGAKHMQEVKGLVP

Secondary structure (DSSP, 8-state):
------------------------S----SGGGHHHHHHHHHH-GGGTTSSSHHHHHHHHHHHHHHH-TTTHHHHHHHHHHS-GGG--HHHHHHTTHHHHTTT--